Protein AF-A0A528IP34-F1 (afdb_monomer_lite)

pLDDT: mean 82.28, std 11.16, range [45.62, 93.44]

Secondary structure (DSSP, 8-state):
--SSSPTTSTT----------HHHHHHHHHHTT-TT--EEEEEEESSTTHHHHHHHHHHHHHHTT-EEEEEEE-HHHHHS--

Sequence (82 aa):
HQTFLPKGVLGELDENPFTFDVAKAKELLAKAGLADGFSVTMDVRSTQPVTGMAESFQQTLGQAGIKLEIIPGDGKQTLTKY

Foldseek 3Di:
DPDPDDPPDPPDDPDDPDDLDLVVLLVVCVVVVNNQEEEDEDEFAPDPPGVVVLVVVQVSVVSNNYHYHYDHDHPVVVVPPD

Structure (mmCIF, N/CA/C/O backbone):
data_AF-A0A528IP34-F1
#
_entry.id   AF-A0A528IP34-F1
#
loop_
_atom_site.group_PDB
_atom_site.id
_atom_site.type_symbol
_atom_site.label_atom_id
_atom_site.label_alt_id
_atom_site.label_comp_id
_atom_site.label_asym_id
_atom_site.label_entity_id
_atom_site.label_seq_id
_atom_site.pdbx_PDB_ins_code
_atom_site.Cartn_x
_atom_site.Cartn_y
_atom_site.Cartn_z
_atom_site.occupancy
_atom_site.B_iso_or_equiv
_atom_site.auth_seq_id
_atom_site.auth_comp_id
_atom_site.auth_asym_id
_atom_site.auth_atom_id
_atom_site.pdbx_PDB_model_num
ATOM 1 N N . HIS A 1 1 ? 12.860 -9.601 -11.366 1.00 66.12 1 HIS A N 1
ATOM 2 C CA . HIS A 1 1 ? 13.397 -8.968 -10.164 1.00 66.12 1 HIS A CA 1
ATOM 3 C C . HIS A 1 1 ? 12.353 -8.169 -9.376 1.00 66.12 1 HIS A C 1
ATOM 5 O O . HIS A 1 1 ? 12.050 -7.036 -9.741 1.00 66.12 1 HIS A O 1
ATOM 11 N N . GLN A 1 2 ? 11.814 -8.736 -8.293 1.00 68.38 2 GLN A N 1
ATOM 12 C CA . GLN A 1 2 ? 10.948 -8.039 -7.319 1.00 68.38 2 GLN A CA 1
ATOM 13 C C . GLN A 1 2 ? 11.593 -7.923 -5.928 1.00 68.38 2 GLN A C 1
ATOM 15 O O . GLN A 1 2 ? 10.926 -7.549 -4.963 1.00 68.38 2 GLN A O 1
ATOM 20 N N . THR A 1 3 ? 12.875 -8.266 -5.793 1.00 77.06 3 THR A N 1
ATOM 21 C CA . THR A 1 3 ? 13.546 -8.244 -4.493 1.00 77.06 3 THR A CA 1
ATOM 22 C C . THR A 1 3 ? 14.124 -6.866 -4.184 1.00 77.06 3 THR A C 1
ATOM 24 O O . THR A 1 3 ? 14.363 -6.053 -5.076 1.00 77.06 3 THR A O 1
ATOM 27 N N . PHE A 1 4 ? 14.302 -6.576 -2.892 1.00 80.19 4 PHE A N 1
ATOM 28 C CA . PHE A 1 4 ? 14.710 -5.249 -2.417 1.00 80.19 4 PHE A CA 1
ATOM 29 C C . PHE A 1 4 ? 16.118 -4.844 -2.884 1.00 80.19 4 PHE A C 1
ATOM 31 O O . PHE A 1 4 ? 16.425 -3.655 -2.958 1.00 80.19 4 PHE A O 1
ATOM 38 N N . LEU A 1 5 ? 16.981 -5.825 -3.161 1.00 78.56 5 LEU A N 1
ATOM 39 C CA . LEU A 1 5 ? 18.358 -5.609 -3.583 1.00 78.56 5 LEU A CA 1
ATOM 40 C C . LEU A 1 5 ? 18.389 -5.392 -5.099 1.00 78.56 5 LEU A C 1
ATOM 42 O O . LEU A 1 5 ? 17.903 -6.268 -5.798 1.00 78.56 5 LEU A O 1
ATOM 46 N N . PRO A 1 6 ? 18.918 -4.284 -5.640 1.00 79.12 6 PRO A N 1
ATOM 47 C CA . PRO A 1 6 ? 18.881 -4.021 -7.078 1.00 79.12 6 PRO A CA 1
ATOM 48 C C . PRO A 1 6 ? 19.597 -5.081 -7.916 1.00 79.12 6 PRO A C 1
ATOM 50 O O . PRO A 1 6 ? 20.566 -5.686 -7.464 1.00 79.12 6 PRO A O 1
ATOM 53 N N . LYS A 1 7 ? 19.163 -5.214 -9.174 1.00 77.12 7 LYS A N 1
ATOM 54 C CA . LYS A 1 7 ? 19.841 -6.052 -10.164 1.00 77.12 7 LYS A CA 1
ATOM 55 C C . LYS A 1 7 ? 21.281 -5.556 -10.413 1.00 77.12 7 LYS A C 1
ATOM 57 O O . LYS A 1 7 ? 21.497 -4.354 -10.555 1.00 77.12 7 LYS A O 1
ATOM 62 N N . GLY A 1 8 ? 22.243 -6.463 -10.518 1.00 78.75 8 GLY A N 1
ATOM 63 C CA . GLY A 1 8 ? 23.686 -6.230 -10.529 1.00 78.75 8 GLY A CA 1
ATOM 64 C C . GLY A 1 8 ? 24.401 -6.330 -9.169 1.00 78.75 8 GLY A C 1
ATOM 65 O O . GLY A 1 8 ? 25.614 -6.117 -9.143 1.00 78.75 8 GLY A O 1
ATOM 66 N N . VAL A 1 9 ? 23.724 -6.639 -8.053 1.00 77.44 9 VAL A N 1
ATOM 67 C CA . VAL A 1 9 ? 24.351 -6.683 -6.712 1.00 77.44 9 VAL A CA 1
ATOM 68 C C . VAL A 1 9 ?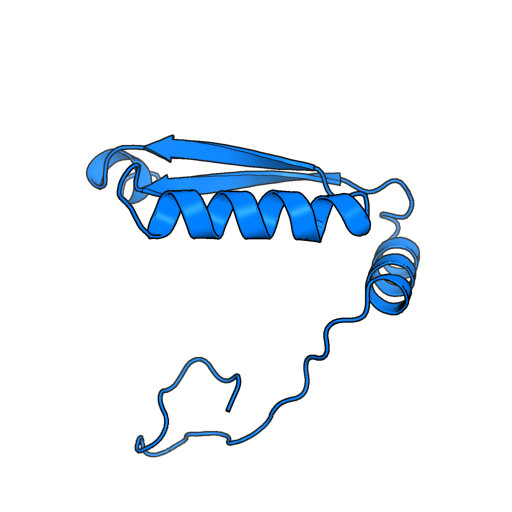 24.527 -8.128 -6.232 1.00 77.44 9 VAL A C 1
ATOM 70 O O . VAL A 1 9 ? 23.618 -8.949 -6.317 1.00 77.44 9 VAL A O 1
ATOM 73 N N . LEU A 1 10 ? 25.709 -8.457 -5.694 1.00 76.88 10 LEU A N 1
ATOM 74 C CA . LEU A 1 10 ? 26.000 -9.789 -5.148 1.00 76.88 10 LEU A CA 1
ATOM 75 C C . LEU A 1 10 ? 24.987 -10.174 -4.059 1.00 76.88 10 LEU A C 1
ATOM 77 O O . LEU A 1 10 ? 24.849 -9.472 -3.059 1.00 76.88 10 LEU A O 1
ATOM 81 N N . GLY A 1 11 ? 24.314 -11.310 -4.253 1.00 76.38 11 GLY A N 1
ATOM 82 C CA . GLY A 1 11 ? 23.237 -11.780 -3.377 1.00 76.38 11 GLY A CA 1
ATOM 83 C C . GLY A 1 11 ? 21.828 -11.422 -3.857 1.00 76.38 11 GLY A C 1
ATOM 84 O O . GLY A 1 11 ? 20.868 -11.675 -3.132 1.00 76.38 11 GLY A O 1
ATOM 85 N N . GLU A 1 12 ? 21.682 -10.850 -5.056 1.00 79.94 12 GLU A N 1
ATOM 86 C CA . GLU A 1 12 ? 20.369 -10.650 -5.662 1.00 79.94 12 GLU A CA 1
ATOM 87 C C . GLU A 1 12 ? 19.654 -11.971 -5.943 1.00 79.94 12 GLU A C 1
ATOM 89 O O . GLU A 1 12 ? 20.261 -12.982 -6.301 1.00 79.94 12 GLU A O 1
ATOM 94 N N . LEU A 1 13 ? 18.331 -11.928 -5.834 1.00 74.81 13 LEU A N 1
ATOM 95 C CA . LEU A 1 13 ? 17.450 -12.993 -6.284 1.00 74.81 13 LEU A CA 1
ATOM 96 C C . LEU A 1 13 ? 16.578 -12.430 -7.406 1.00 74.81 13 LEU A C 1
ATOM 98 O O . LEU A 1 13 ? 15.795 -11.508 -7.161 1.00 74.81 13 LEU A O 1
ATOM 102 N N . ASP A 1 14 ? 16.676 -12.995 -8.615 1.00 75.88 14 ASP A N 1
ATOM 103 C CA . ASP A 1 14 ? 15.841 -12.611 -9.771 1.00 75.88 14 ASP A CA 1
ATOM 104 C C . ASP A 1 14 ? 14.450 -13.279 -9.725 1.00 75.88 14 ASP A C 1
ATOM 106 O O . ASP A 1 14 ? 13.881 -13.682 -10.739 1.00 75.88 14 ASP A O 1
ATOM 110 N N . GLU A 1 15 ? 13.888 -13.427 -8.526 1.00 77.31 15 GLU A N 1
ATOM 111 C CA . GLU A 1 15 ? 12.549 -13.977 -8.338 1.00 77.31 15 GLU A CA 1
ATOM 112 C C . GLU A 1 15 ? 11.477 -12.896 -8.546 1.00 77.31 15 GLU A C 1
ATOM 114 O O . GLU A 1 15 ? 11.657 -11.719 -8.208 1.00 77.31 15 GLU A O 1
ATOM 119 N N . ASN A 1 16 ? 10.339 -13.314 -9.107 1.00 78.31 16 ASN A N 1
ATOM 120 C CA . ASN A 1 16 ? 9.124 -12.511 -9.285 1.00 78.31 16 ASN A CA 1
ATOM 121 C C . ASN A 1 16 ? 7.904 -13.273 -8.730 1.00 78.31 16 ASN A C 1
ATOM 123 O O . ASN A 1 16 ? 7.056 -13.720 -9.507 1.00 78.31 16 ASN A O 1
ATOM 127 N N . PRO A 1 17 ? 7.820 -13.504 -7.411 1.00 80.38 17 PRO A N 1
ATOM 128 C CA . PRO A 1 17 ? 6.782 -14.360 -6.842 1.00 80.38 17 PRO A CA 1
ATOM 129 C C . PRO A 1 17 ? 5.406 -13.677 -6.763 1.00 80.38 17 PRO A C 1
ATOM 131 O O . PRO A 1 17 ? 4.391 -14.362 -6.619 1.00 80.38 17 PRO A O 1
ATOM 134 N N . PHE A 1 18 ? 5.344 -12.343 -6.853 1.00 84.12 18 PHE A N 1
ATOM 135 C CA . PHE A 1 18 ? 4.106 -11.588 -6.690 1.00 84.12 18 PHE A CA 1
ATOM 136 C C . PHE A 1 18 ? 3.481 -11.233 -8.036 1.00 84.12 18 PHE A C 1
ATOM 138 O O . PHE A 1 18 ? 4.114 -10.664 -8.927 1.00 84.12 18 PHE A O 1
ATOM 145 N N . THR A 1 19 ? 2.194 -11.538 -8.150 1.00 86.69 19 THR A N 1
ATOM 146 C CA . THR A 1 19 ? 1.346 -11.193 -9.291 1.00 86.69 19 THR A CA 1
ATOM 147 C C . THR A 1 19 ? 0.180 -10.342 -8.811 1.00 86.69 19 THR A C 1
ATOM 149 O O . THR A 1 19 ? -0.233 -10.428 -7.652 1.00 86.69 19 THR A O 1
ATOM 152 N N . PHE A 1 20 ? -0.332 -9.481 -9.689 1.00 88.50 20 PHE A N 1
ATOM 153 C CA . PHE A 1 20 ? -1.486 -8.653 -9.368 1.00 88.50 20 PHE A CA 1
ATOM 154 C C . PHE A 1 20 ? -2.771 -9.489 -9.450 1.00 88.50 20 PHE A C 1
ATOM 156 O O . PHE A 1 20 ? -3.292 -9.719 -10.538 1.00 88.50 20 PHE A O 1
ATOM 163 N N . ASP A 1 21 ? -3.254 -9.956 -8.296 1.00 91.31 21 ASP A N 1
ATOM 164 C CA . ASP A 1 21 ? -4.461 -10.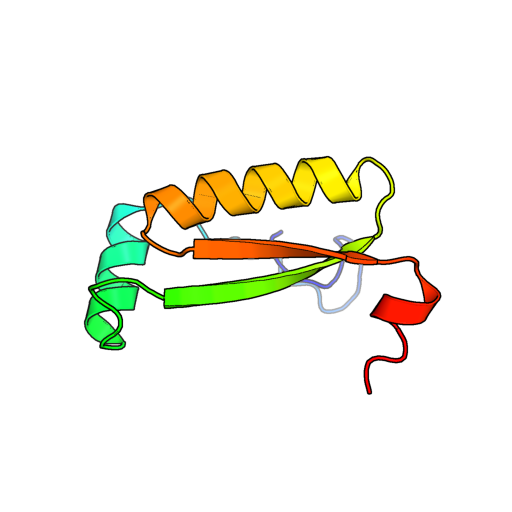780 -8.173 1.00 91.31 21 ASP A CA 1
ATOM 165 C C . ASP A 1 21 ? -5.309 -10.336 -6.968 1.00 91.31 21 ASP A C 1
ATOM 167 O O . ASP A 1 21 ? -5.026 -10.651 -5.808 1.00 91.31 21 ASP A O 1
ATOM 171 N N . VAL A 1 22 ? -6.379 -9.595 -7.259 1.00 89.56 22 VAL A N 1
ATOM 172 C CA . VAL A 1 22 ? -7.314 -9.079 -6.248 1.00 89.56 22 VAL A CA 1
ATOM 173 C C . VAL A 1 22 ? -8.128 -10.205 -5.599 1.00 89.56 22 VAL A C 1
ATOM 175 O O . VAL A 1 22 ? -8.467 -10.111 -4.418 1.00 89.56 22 VAL A O 1
ATOM 178 N N . ALA A 1 23 ? -8.440 -11.277 -6.332 1.00 89.94 23 ALA A N 1
ATOM 179 C CA . ALA A 1 23 ? -9.232 -12.387 -5.806 1.00 89.94 23 ALA A CA 1
ATOM 180 C C . ALA A 1 23 ? -8.427 -13.178 -4.769 1.00 89.94 23 ALA A C 1
ATOM 182 O O . ALA A 1 23 ? -8.901 -13.403 -3.652 1.00 89.94 23 ALA A O 1
ATOM 183 N N . LYS A 1 24 ? -7.171 -13.498 -5.095 1.00 89.19 24 LYS A N 1
ATOM 184 C CA . LYS A 1 24 ? -6.243 -14.157 -4.171 1.00 89.19 24 LYS A CA 1
ATOM 185 C C . LYS A 1 24 ? -5.919 -13.285 -2.958 1.00 89.19 24 LYS A C 1
ATOM 187 O O . LYS A 1 24 ? -5.814 -13.805 -1.849 1.00 89.19 24 LYS A O 1
ATOM 192 N N . ALA A 1 25 ? -5.812 -11.965 -3.134 1.00 89.12 25 ALA A N 1
ATOM 193 C CA . ALA A 1 25 ? -5.643 -11.042 -2.013 1.00 89.12 25 ALA A CA 1
ATOM 194 C C . ALA A 1 25 ? -6.821 -11.130 -1.026 1.00 89.12 25 ALA A C 1
ATOM 196 O O . ALA A 1 25 ? -6.598 -11.307 0.169 1.00 89.12 25 ALA A O 1
ATOM 197 N N . LYS A 1 26 ? -8.069 -11.096 -1.516 1.00 87.81 26 LYS A N 1
ATOM 198 C CA . LYS A 1 26 ? -9.268 -11.246 -0.668 1.00 87.81 26 LYS A CA 1
ATOM 199 C C . LYS A 1 26 ? -9.327 -12.600 0.038 1.00 87.81 26 LYS A C 1
ATOM 201 O O . LYS A 1 26 ? -9.687 -12.656 1.210 1.00 87.81 26 LYS A O 1
ATOM 206 N N . GLU A 1 27 ? -8.936 -13.680 -0.638 1.00 90.94 27 GLU A N 1
ATOM 207 C CA . GLU A 1 27 ? -8.866 -15.014 -0.028 1.00 90.94 27 GLU A CA 1
ATOM 208 C C . GLU A 1 27 ? -7.874 -15.053 1.147 1.00 90.94 27 GLU A C 1
ATOM 210 O O . GLU A 1 27 ? -8.183 -15.594 2.211 1.00 90.94 27 GLU A O 1
ATOM 215 N N . LEU A 1 28 ? -6.692 -14.450 0.981 1.00 89.44 28 LEU A N 1
ATOM 216 C CA . LEU A 1 28 ? -5.686 -14.361 2.041 1.00 89.44 28 LEU A CA 1
ATOM 217 C C . LEU A 1 28 ? -6.154 -13.482 3.207 1.00 89.44 28 LEU A C 1
ATOM 219 O O . LEU A 1 28 ? -5.936 -13.851 4.359 1.00 89.44 28 LEU A O 1
ATOM 223 N N . LEU A 1 29 ? -6.841 -12.371 2.925 1.00 89.19 29 LEU A N 1
ATOM 224 C CA . LEU A 1 29 ? -7.441 -11.523 3.959 1.00 89.19 29 LEU A CA 1
ATOM 225 C C . LEU A 1 29 ? -8.500 -12.280 4.766 1.00 89.19 29 LEU A C 1
ATOM 227 O O . LEU A 1 29 ? -8.473 -12.237 5.994 1.00 89.19 29 LEU A O 1
ATOM 231 N N . ALA A 1 30 ? -9.371 -13.045 4.106 1.00 90.69 30 ALA A N 1
ATOM 232 C CA . ALA A 1 30 ? -10.353 -13.884 4.787 1.00 90.69 30 ALA A CA 1
ATOM 233 C C . ALA A 1 30 ? -9.690 -14.976 5.645 1.00 90.69 30 ALA A C 1
ATOM 235 O O . ALA A 1 30 ? -10.083 -15.173 6.795 1.00 90.69 30 ALA A O 1
ATOM 236 N N . LYS A 1 31 ? -8.638 -15.635 5.136 1.00 90.06 31 LYS A N 1
ATOM 237 C CA . LYS A 1 31 ? -7.839 -16.609 5.906 1.00 90.06 31 LYS A CA 1
ATOM 238 C C . LYS A 1 31 ? -7.159 -15.986 7.126 1.00 90.06 31 LYS A C 1
ATOM 240 O O . LYS A 1 31 ? -7.007 -16.659 8.139 1.00 90.06 31 LYS A O 1
ATOM 245 N N . ALA A 1 32 ? -6.778 -14.714 7.041 1.00 88.69 32 ALA A N 1
ATOM 246 C CA . ALA A 1 32 ? -6.223 -13.948 8.153 1.00 88.69 32 ALA A CA 1
ATOM 247 C C . ALA A 1 32 ? -7.291 -13.429 9.141 1.00 88.69 32 ALA A C 1
ATOM 249 O O . ALA A 1 32 ? -6.939 -12.767 10.113 1.00 88.69 32 ALA A O 1
ATOM 250 N N . GLY A 1 33 ? -8.582 -13.704 8.910 1.00 89.69 33 GLY A N 1
ATOM 251 C CA . GLY A 1 33 ? -9.684 -13.200 9.737 1.00 89.69 33 GLY A CA 1
ATOM 252 C C . GLY A 1 33 ? -10.062 -11.738 9.465 1.00 89.69 33 GLY A C 1
ATOM 253 O O . GLY A 1 33 ? -10.820 -11.155 10.231 1.00 89.69 33 GLY A O 1
ATOM 254 N N . LEU A 1 34 ? -9.560 -11.148 8.378 1.00 89.19 34 LEU A N 1
ATOM 255 C CA . LEU A 1 34 ? -9.785 -9.760 7.955 1.00 89.19 34 LEU A CA 1
ATOM 256 C C . LEU A 1 34 ? -10.687 -9.699 6.710 1.00 89.19 34 LEU A C 1
ATOM 258 O O . LEU A 1 34 ? -10.433 -8.932 5.783 1.00 89.19 34 LEU A O 1
ATOM 262 N N . ALA A 1 35 ? -11.719 -10.547 6.656 1.00 83.75 35 ALA A N 1
ATOM 263 C CA . ALA A 1 35 ? -12.599 -10.680 5.490 1.00 83.75 35 ALA A CA 1
ATOM 264 C C . ALA A 1 35 ? -13.330 -9.371 5.129 1.00 83.75 35 ALA A C 1
ATOM 266 O O . ALA A 1 35 ? -13.531 -9.090 3.949 1.00 83.75 35 ALA A O 1
ATOM 267 N N . ASP A 1 36 ? -13.660 -8.558 6.134 1.00 85.12 36 ASP A N 1
ATOM 268 C CA . ASP A 1 36 ? -14.321 -7.256 5.968 1.00 85.12 36 ASP A CA 1
ATOM 269 C C . ASP A 1 36 ? -13.337 -6.114 5.649 1.00 85.12 36 ASP A C 1
ATOM 271 O O . ASP A 1 36 ? -13.727 -4.951 5.540 1.00 85.12 36 ASP A O 1
ATOM 275 N N . GLY A 1 37 ? -12.051 -6.440 5.489 1.00 86.69 37 GLY A N 1
ATOM 276 C CA . GLY A 1 37 ? -10.984 -5.470 5.304 1.00 86.69 37 GLY A CA 1
ATOM 277 C C . GLY A 1 37 ? -10.544 -4.807 6.609 1.00 86.69 37 GLY A C 1
ATOM 278 O O . GLY A 1 37 ? -10.897 -5.218 7.714 1.00 86.69 37 GLY A O 1
ATOM 279 N N . PHE A 1 38 ? -9.691 -3.795 6.473 1.00 90.50 38 PHE A N 1
ATOM 280 C CA . PHE A 1 38 ? -9.146 -3.021 7.586 1.00 90.50 38 PHE A CA 1
ATOM 281 C C . PHE A 1 38 ? -8.644 -1.663 7.095 1.00 90.50 38 PHE A C 1
ATOM 283 O O . PHE A 1 38 ? -8.439 -1.453 5.895 1.00 90.50 38 PHE A O 1
ATOM 290 N N . SER A 1 39 ? -8.449 -0.742 8.036 1.00 91.12 39 SER A N 1
ATOM 291 C CA . SER A 1 39 ? -7.869 0.572 7.766 1.00 91.12 39 SER A CA 1
ATOM 292 C C . SER A 1 39 ? -6.394 0.588 8.138 1.00 91.12 39 SER A C 1
ATOM 294 O O . SER A 1 39 ? -6.017 0.097 9.202 1.00 91.12 39 SER A O 1
ATOM 296 N N . VAL A 1 40 ? -5.567 1.190 7.287 1.00 90.50 40 VAL A N 1
ATOM 297 C CA . VAL A 1 40 ? -4.146 1.430 7.564 1.00 90.50 40 VAL A CA 1
ATOM 298 C C . VAL A 1 40 ? -3.770 2.848 7.192 1.00 90.50 40 VAL A C 1
ATOM 300 O O . VAL A 1 40 ? -4.318 3.420 6.253 1.00 90.50 40 VAL A O 1
ATOM 303 N N . THR A 1 41 ? -2.787 3.392 7.894 1.00 89.81 41 THR A N 1
ATOM 304 C CA . THR A 1 41 ? -2.207 4.694 7.575 1.00 89.81 41 THR A CA 1
ATOM 305 C C . THR A 1 41 ? -0.874 4.523 6.862 1.00 89.81 41 THR A C 1
ATOM 307 O O . THR A 1 41 ? -0.093 3.645 7.230 1.00 89.81 41 THR A O 1
ATOM 310 N N . MET A 1 42 ? -0.573 5.394 5.903 1.00 87.75 42 MET A N 1
ATOM 311 C CA . MET A 1 42 ? 0.742 5.473 5.271 1.00 87.75 42 MET A CA 1
ATOM 312 C C . MET A 1 42 ? 1.257 6.902 5.325 1.00 87.75 42 MET A C 1
ATOM 314 O O . MET A 1 42 ? 0.635 7.819 4.790 1.00 87.75 42 MET A O 1
ATOM 318 N N . ASP A 1 43 ? 2.402 7.075 5.978 1.00 87.44 43 ASP A N 1
ATOM 319 C CA . ASP A 1 43 ? 3.118 8.342 6.024 1.00 87.44 43 ASP A CA 1
ATOM 320 C C . ASP A 1 43 ? 3.840 8.563 4.687 1.00 87.44 43 ASP A C 1
ATOM 322 O O . ASP A 1 43 ? 4.669 7.753 4.263 1.00 87.44 43 ASP A O 1
ATOM 326 N N . VAL A 1 44 ? 3.506 9.652 3.996 1.00 84.75 44 VAL A N 1
ATOM 327 C CA . VAL A 1 44 ? 3.979 9.925 2.633 1.00 84.75 44 VAL A CA 1
ATOM 328 C C . VAL A 1 44 ? 4.597 11.312 2.576 1.00 84.75 44 VAL A C 1
ATOM 330 O O . VAL A 1 44 ? 4.017 12.290 3.048 1.00 84.75 44 VAL A O 1
ATOM 333 N N . ARG A 1 45 ? 5.773 11.422 1.949 1.00 82.69 45 ARG A N 1
ATOM 334 C CA . ARG A 1 45 ? 6.345 12.735 1.628 1.00 82.69 45 ARG A CA 1
ATOM 335 C C . ARG A 1 45 ? 5.413 13.463 0.669 1.00 82.69 45 ARG A C 1
ATOM 337 O O . ARG A 1 45 ? 5.089 12.928 -0.386 1.00 82.69 45 ARG A O 1
ATOM 344 N N . SER A 1 46 ? 5.061 14.704 0.983 1.00 81.50 46 SER A N 1
ATOM 345 C CA . SER A 1 46 ? 4.154 15.553 0.193 1.00 81.50 46 SER A CA 1
ATOM 346 C C . SER A 1 46 ? 4.735 16.057 -1.147 1.00 81.50 46 SER A C 1
ATOM 348 O O . SER A 1 46 ? 4.328 17.094 -1.664 1.00 81.50 46 SER A O 1
ATOM 350 N N . THR A 1 47 ? 5.691 15.330 -1.733 1.00 83.31 47 THR A N 1
ATOM 351 C CA . THR A 1 47 ? 6.395 15.679 -2.975 1.00 83.31 47 THR A CA 1
ATOM 352 C C . THR A 1 47 ? 6.084 14.680 -4.084 1.00 83.31 47 THR A C 1
ATOM 354 O O . THR A 1 47 ? 6.156 13.471 -3.865 1.00 83.31 47 THR A O 1
ATOM 357 N N . GLN A 1 48 ? 5.844 15.161 -5.304 1.00 85.00 48 GLN A N 1
ATOM 358 C CA . GLN A 1 48 ? 5.750 14.290 -6.479 1.00 85.00 48 GLN A CA 1
ATOM 359 C C . GLN A 1 48 ? 7.119 13.657 -6.804 1.00 85.00 48 GLN A C 1
ATOM 361 O O . GLN A 1 48 ? 8.147 14.305 -6.596 1.00 85.00 48 GLN A O 1
ATOM 366 N N . PRO A 1 49 ? 7.162 12.405 -7.297 1.00 85.69 49 PRO A N 1
ATOM 367 C CA . PRO A 1 49 ? 6.029 11.538 -7.661 1.00 85.69 49 PRO A CA 1
ATOM 368 C C . PRO A 1 49 ? 5.440 10.721 -6.491 1.00 85.69 49 PRO A C 1
ATOM 370 O O . PRO A 1 49 ? 4.568 9.880 -6.699 1.00 85.69 49 PRO A O 1
ATOM 373 N N . VAL A 1 50 ? 5.926 10.918 -5.260 1.00 85.50 50 VAL A N 1
ATOM 374 C CA . VAL A 1 50 ? 5.617 10.053 -4.107 1.00 85.50 50 VAL A CA 1
ATOM 375 C C . VAL A 1 50 ? 4.129 10.080 -3.751 1.00 85.50 50 VAL A C 1
ATOM 377 O O . VAL A 1 50 ? 3.536 9.031 -3.512 1.00 85.50 50 VAL A O 1
ATOM 380 N N . THR A 1 51 ? 3.503 11.255 -3.791 1.00 86.06 51 THR A N 1
ATOM 381 C CA . THR A 1 51 ? 2.057 11.408 -3.568 1.00 86.06 51 THR A CA 1
ATOM 382 C C . THR A 1 51 ? 1.220 10.688 -4.627 1.00 86.06 51 THR A C 1
ATOM 384 O O . THR A 1 51 ? 0.292 9.971 -4.269 1.00 86.06 51 THR A O 1
ATOM 387 N N . GLY A 1 52 ? 1.582 10.784 -5.912 1.00 89.38 52 GLY A N 1
ATOM 388 C CA . GLY A 1 52 ? 0.871 10.067 -6.979 1.00 89.38 52 GLY A CA 1
ATOM 389 C C . GLY A 1 52 ? 0.996 8.543 -6.864 1.00 89.38 52 GLY A C 1
ATOM 390 O O . GLY A 1 52 ? 0.029 7.814 -7.085 1.00 89.38 52 GLY A O 1
ATOM 391 N N . MET A 1 53 ? 2.162 8.042 -6.440 1.00 91.12 53 MET A N 1
ATOM 392 C CA . MET A 1 53 ? 2.321 6.616 -6.134 1.00 91.12 53 MET A CA 1
ATOM 393 C C . MET A 1 53 ? 1.413 6.195 -4.973 1.00 91.12 53 MET A C 1
ATOM 395 O O . MET A 1 53 ? 0.736 5.173 -5.072 1.00 91.12 53 MET A O 1
ATOM 399 N N . ALA A 1 54 ? 1.352 6.988 -3.901 1.00 90.00 54 ALA A N 1
ATOM 400 C CA . ALA A 1 54 ? 0.505 6.705 -2.746 1.00 90.00 54 ALA A CA 1
ATOM 401 C C . ALA A 1 54 ? -0.989 6.619 -3.102 1.00 90.00 54 ALA A C 1
ATOM 403 O O . ALA A 1 54 ? -1.675 5.705 -2.647 1.00 90.00 54 ALA A O 1
ATOM 404 N N . GLU A 1 55 ? -1.478 7.516 -3.957 1.00 91.69 55 GLU A N 1
ATOM 405 C CA . GLU A 1 55 ? -2.852 7.481 -4.473 1.00 91.69 55 GLU A CA 1
ATOM 406 C C . GLU A 1 55 ? -3.114 6.218 -5.309 1.00 91.69 55 GLU A C 1
ATOM 408 O O . GLU A 1 55 ? -4.142 5.560 -5.139 1.00 91.69 55 GLU A O 1
ATOM 413 N N . SER A 1 56 ? -2.158 5.812 -6.153 1.00 93.44 56 SER A N 1
ATOM 414 C CA . SER A 1 56 ? -2.252 4.553 -6.907 1.00 93.44 56 SER A CA 1
ATOM 415 C C . SER A 1 56 ? -2.325 3.335 -5.978 1.00 93.44 56 SER A C 1
ATOM 417 O O . SER A 1 56 ? -3.090 2.400 -6.240 1.00 93.44 56 SER A O 1
ATOM 419 N N . PHE A 1 57 ? -1.569 3.336 -4.876 1.00 91.25 57 PHE A N 1
ATOM 420 C CA . PHE A 1 57 ? -1.676 2.300 -3.845 1.00 91.25 57 PHE A CA 1
ATOM 421 C C . PHE A 1 57 ? -3.049 2.320 -3.172 1.00 91.25 57 PHE A C 1
ATOM 423 O O . PHE A 1 57 ? -3.658 1.261 -3.023 1.00 91.25 57 PHE A O 1
ATOM 430 N N . GLN A 1 58 ? -3.571 3.499 -2.822 1.00 91.00 58 GLN A N 1
ATOM 431 C CA . GLN A 1 58 ? -4.886 3.646 -2.194 1.00 91.00 58 GLN A CA 1
ATOM 432 C C . GLN A 1 58 ? -6.000 3.063 -3.068 1.00 91.00 58 GLN A C 1
ATOM 434 O O . GLN A 1 58 ? -6.825 2.288 -2.583 1.00 91.00 58 GLN A O 1
ATOM 439 N N . GLN A 1 59 ? -5.990 3.375 -4.365 1.00 93.12 59 GLN A N 1
ATOM 440 C CA . GLN A 1 59 ? -6.954 2.837 -5.325 1.00 93.12 59 GLN A CA 1
ATOM 441 C C . GLN A 1 59 ? -6.841 1.314 -5.458 1.00 93.12 59 GLN A C 1
ATOM 443 O O . GLN A 1 59 ? -7.852 0.617 -5.522 1.00 93.12 59 GLN A O 1
ATOM 448 N N . THR A 1 60 ? -5.615 0.789 -5.476 1.00 92.69 60 THR A N 1
ATOM 449 C CA . THR A 1 60 ? -5.360 -0.648 -5.636 1.00 92.69 60 THR A CA 1
ATOM 450 C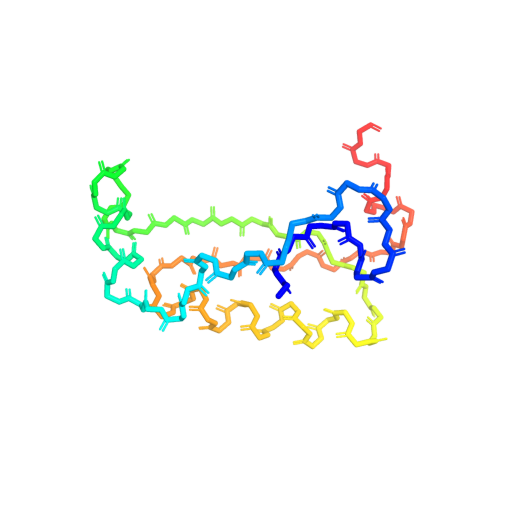 C . THR A 1 60 ? -5.793 -1.444 -4.403 1.00 92.69 60 THR A C 1
ATOM 452 O O . THR A 1 60 ? -6.489 -2.451 -4.528 1.00 92.69 60 THR A O 1
ATOM 455 N N . LEU A 1 61 ? -5.447 -0.971 -3.204 1.00 90.06 61 LEU A N 1
ATOM 456 C CA . LEU A 1 61 ? -5.842 -1.584 -1.933 1.00 90.06 61 LEU A CA 1
ATOM 457 C C . LEU A 1 61 ? -7.360 -1.530 -1.713 1.00 90.06 61 LEU A C 1
ATOM 459 O O . LEU A 1 61 ? -7.948 -2.501 -1.229 1.00 90.06 61 LEU A O 1
ATOM 463 N N . GLY A 1 62 ? -8.008 -0.451 -2.164 1.00 90.38 62 GLY A N 1
ATOM 464 C CA . GLY A 1 62 ? -9.463 -0.318 -2.128 1.00 90.38 62 GLY A CA 1
ATOM 465 C C . GLY A 1 62 ? -10.196 -1.431 -2.887 1.00 90.38 62 GLY A C 1
ATOM 466 O O . GLY A 1 62 ? -11.254 -1.874 -2.443 1.00 90.38 62 GLY A O 1
ATOM 467 N N . GLN A 1 63 ? -9.618 -1.975 -3.968 1.00 89.81 63 GLN A N 1
ATOM 468 C CA . GLN A 1 63 ? -10.210 -3.105 -4.708 1.00 89.81 63 GLN A CA 1
ATOM 469 C C . GLN A 1 63 ? -10.297 -4.384 -3.859 1.00 89.81 63 GLN A C 1
ATOM 471 O O . GLN A 1 63 ? -11.204 -5.202 -4.050 1.00 89.81 63 GLN A O 1
ATOM 476 N N . ALA A 1 64 ? -9.376 -4.545 -2.904 1.00 88.31 64 ALA A N 1
ATOM 477 C CA . ALA A 1 64 ? -9.344 -5.642 -1.941 1.00 88.31 64 ALA A CA 1
ATOM 478 C C . ALA A 1 64 ? -10.148 -5.354 -0.655 1.00 88.31 64 ALA A C 1
ATOM 480 O O . ALA A 1 64 ? -10.237 -6.233 0.194 1.00 88.31 64 ALA A O 1
ATOM 481 N N . GLY A 1 65 ? -10.757 -4.167 -0.520 1.00 86.56 65 GLY A N 1
ATOM 482 C CA . GLY A 1 65 ? -11.496 -3.754 0.680 1.00 86.56 65 GLY A CA 1
ATOM 483 C C . GLY A 1 65 ? -10.624 -3.139 1.780 1.00 86.56 65 GLY A C 1
ATOM 484 O O . GLY A 1 65 ? -11.097 -2.932 2.892 1.00 86.56 65 GLY A O 1
ATOM 485 N N . ILE A 1 66 ? -9.355 -2.832 1.494 1.00 91.62 66 ILE A N 1
ATOM 486 C CA . ILE A 1 66 ? -8.443 -2.205 2.456 1.00 91.62 66 ILE A CA 1
ATOM 487 C C . ILE A 1 66 ? -8.536 -0.685 2.313 1.00 91.62 66 ILE A C 1
ATOM 489 O O . ILE A 1 66 ? -8.323 -0.134 1.229 1.00 91.62 66 ILE A O 1
ATOM 493 N N . LYS A 1 67 ? -8.813 0.010 3.419 1.00 92.00 67 LYS A N 1
ATOM 494 C CA . LYS A 1 67 ? -8.852 1.473 3.458 1.00 92.00 67 LYS A CA 1
ATOM 495 C C . LYS A 1 67 ? -7.459 2.017 3.778 1.00 92.00 67 LYS A C 1
ATOM 497 O O . LYS A 1 67 ? -7.003 1.936 4.914 1.00 92.00 67 LYS A O 1
ATOM 502 N N 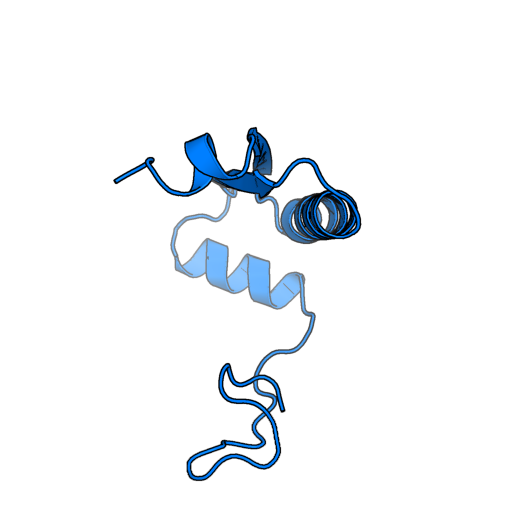. LEU A 1 68 ? -6.793 2.598 2.784 1.00 92.19 68 LEU A N 1
ATOM 503 C CA . LEU A 1 68 ? -5.531 3.312 2.985 1.00 92.19 68 LEU A CA 1
ATOM 504 C C . LEU A 1 68 ? -5.796 4.796 3.273 1.00 92.19 68 LEU A C 1
ATOM 506 O O . LEU A 1 68 ? -6.397 5.493 2.454 1.00 92.19 68 LEU A O 1
ATOM 510 N N . GLU A 1 69 ? -5.320 5.278 4.416 1.00 89.94 69 GLU A N 1
ATOM 511 C CA . GLU A 1 69 ? -5.313 6.689 4.801 1.00 89.94 69 GLU A CA 1
ATOM 512 C C . GLU A 1 69 ? -3.905 7.263 4.604 1.00 89.94 69 GLU A C 1
ATOM 514 O O . GLU A 1 69 ? -2.946 6.864 5.264 1.00 89.94 69 GLU A O 1
ATOM 519 N N . ILE A 1 70 ? -3.766 8.189 3.657 1.00 88.62 70 ILE A N 1
ATOM 520 C CA . ILE A 1 70 ? -2.486 8.834 3.360 1.00 88.62 70 ILE A CA 1
ATOM 521 C C . ILE A 1 70 ? -2.299 9.998 4.333 1.00 88.62 70 ILE A C 1
ATOM 523 O O . ILE A 1 70 ? -3.120 10.914 4.369 1.00 88.62 70 ILE A O 1
ATOM 527 N N . ILE A 1 71 ? -1.207 9.973 5.094 1.00 86.69 71 ILE A N 1
ATOM 528 C CA . ILE A 1 71 ? -0.800 11.058 5.986 1.00 86.69 71 ILE A CA 1
ATOM 529 C C . ILE A 1 71 ? 0.347 11.806 5.296 1.00 86.69 71 ILE A C 1
ATOM 531 O O . ILE A 1 71 ? 1.493 11.347 5.338 1.00 86.69 71 ILE A O 1
ATOM 535 N N . PRO A 1 72 ? 0.070 12.931 4.613 1.00 78.94 72 PRO A N 1
ATOM 536 C CA . PRO A 1 72 ? 1.122 13.735 4.018 1.00 78.94 72 PRO A CA 1
ATOM 537 C C . PRO A 1 72 ? 1.911 14.448 5.120 1.00 78.94 72 PRO A C 1
ATOM 539 O O . PRO A 1 72 ? 1.334 15.143 5.956 1.00 78.94 72 PRO A O 1
ATOM 542 N N . GLY A 1 73 ? 3.233 14.305 5.104 1.00 74.75 73 GLY A N 1
ATOM 543 C CA . GLY A 1 73 ? 4.134 14.976 6.040 1.00 74.75 73 GLY A CA 1
ATOM 544 C C . GLY A 1 73 ? 5.339 15.581 5.330 1.00 74.75 73 GLY A C 1
ATOM 545 O O . GLY A 1 73 ? 5.733 15.134 4.245 1.00 74.75 73 GLY A O 1
ATOM 546 N N . ASP A 1 74 ? 5.945 16.600 5.945 1.00 67.44 74 ASP A N 1
ATOM 547 C CA . ASP A 1 74 ? 7.290 17.003 5.546 1.00 67.44 74 ASP A CA 1
ATOM 548 C C . ASP A 1 74 ? 8.304 15.903 5.919 1.00 67.44 74 ASP A C 1
ATOM 550 O O . ASP A 1 74 ? 8.057 15.039 6.768 1.00 67.44 74 ASP A O 1
ATOM 554 N N . GLY A 1 75 ? 9.464 15.898 5.259 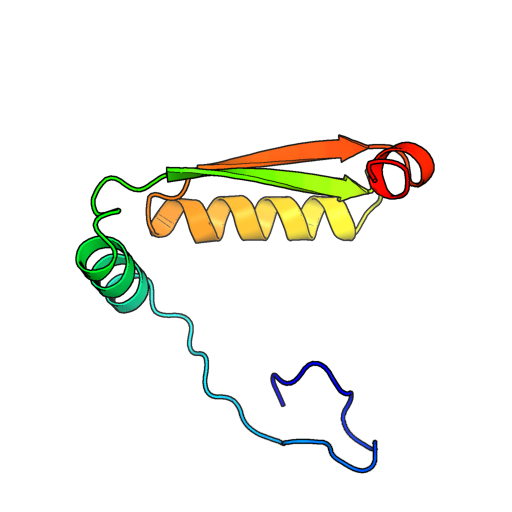1.00 54.56 75 GLY A N 1
ATOM 555 C CA . GLY A 1 75 ? 10.457 14.839 5.453 1.00 54.56 75 GLY A CA 1
ATOM 556 C C . GLY A 1 75 ? 10.956 14.702 6.897 1.00 54.56 75 GLY A C 1
ATOM 557 O O . GLY A 1 75 ? 11.401 13.615 7.261 1.00 54.56 75 GLY A O 1
ATOM 558 N N . LYS A 1 76 ? 10.865 15.756 7.725 1.00 54.59 76 LYS A N 1
ATOM 559 C CA . LYS A 1 76 ? 11.233 15.691 9.145 1.00 54.59 76 LYS A CA 1
ATOM 560 C C . LYS A 1 76 ? 10.171 14.931 9.932 1.00 54.59 76 LYS A C 1
ATOM 562 O O . LYS A 1 76 ? 10.533 13.992 10.630 1.00 54.59 76 LYS A O 1
ATOM 567 N N . GLN A 1 77 ? 8.890 15.248 9.749 1.00 53.09 77 GLN A N 1
ATOM 568 C CA . GLN A 1 77 ? 7.788 14.590 10.460 1.00 53.09 77 GLN A CA 1
ATOM 569 C C . GLN A 1 77 ? 7.683 13.088 10.155 1.00 53.09 77 GLN A C 1
ATOM 571 O O . GLN A 1 77 ? 7.389 12.308 11.057 1.00 53.09 77 GLN A O 1
ATOM 576 N N . THR A 1 78 ? 7.980 12.662 8.919 1.00 55.62 78 THR A N 1
ATOM 577 C CA . THR A 1 78 ? 7.984 11.228 8.565 1.00 55.62 78 THR A CA 1
ATOM 578 C C . THR A 1 78 ? 9.171 10.455 9.151 1.00 55.62 78 THR A C 1
ATOM 580 O O . THR A 1 78 ? 9.053 9.259 9.396 1.00 55.62 78 THR A O 1
ATOM 583 N N . LEU A 1 79 ? 10.319 11.114 9.367 1.00 56.31 79 LEU A N 1
ATOM 584 C CA . LEU A 1 79 ? 11.547 10.468 9.853 1.00 56.31 79 LEU A CA 1
ATOM 585 C C . LEU A 1 79 ? 11.645 10.441 11.384 1.00 56.31 79 LEU A C 1
ATOM 587 O O . LEU A 1 79 ? 12.250 9.523 11.922 1.00 56.31 79 LE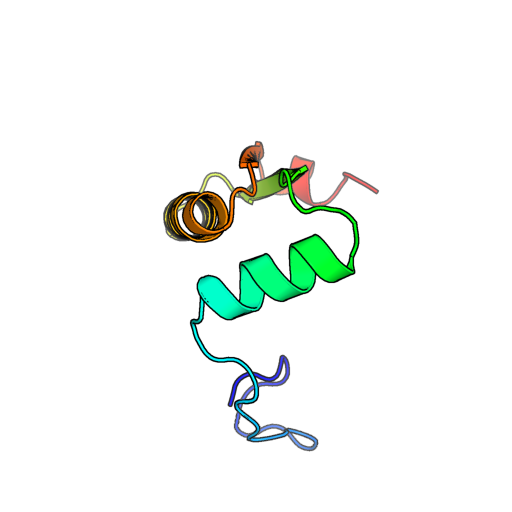U A O 1
ATOM 591 N N . THR A 1 80 ? 11.054 11.412 12.086 1.00 53.97 80 THR A N 1
ATOM 592 C CA . THR A 1 80 ? 11.118 11.519 13.557 1.00 53.97 80 THR A CA 1
ATOM 593 C C . THR A 1 80 ? 9.948 10.847 14.277 1.00 53.97 80 THR A C 1
ATOM 595 O O . THR A 1 80 ? 9.696 11.147 15.440 1.00 53.97 80 THR A O 1
ATOM 598 N N . LYS A 1 81 ? 9.182 9.980 13.602 1.00 58.62 81 LYS A N 1
ATOM 599 C CA . LYS A 1 81 ? 8.035 9.283 14.213 1.00 58.62 81 LYS A CA 1
ATOM 600 C C . LYS A 1 81 ? 8.457 8.162 15.187 1.00 58.62 81 LYS A C 1
ATOM 602 O O . LYS A 1 81 ? 7.587 7.520 15.769 1.00 58.62 81 LYS A O 1
ATOM 607 N N . TYR A 1 82 ? 9.763 7.964 15.389 1.00 45.62 82 TYR A N 1
ATOM 608 C CA . TYR A 1 82 ? 10.364 7.008 16.320 1.00 45.62 82 TYR A CA 1
ATOM 609 C C . TYR A 1 82 ? 11.545 7.637 17.055 1.00 45.62 82 TYR A C 1
ATOM 611 O O . TYR A 1 82 ? 12.396 8.247 16.367 1.00 45.62 82 TYR A O 1
#

Radius of gyration: 15.82 Å; chains: 1; bounding box: 40×34×27 Å